Protein AF-A0A7S2G9G8-F1 (afdb_monomer_lite)

Organism: NCBI:txid156173

Radius of gyration: 22.48 Å; chains: 1; bounding box: 61×42×49 Å

Structure (mmCIF, N/CA/C/O backbone):
data_AF-A0A7S2G9G8-F1
#
_entry.id   AF-A0A7S2G9G8-F1
#
loop_
_atom_site.group_PDB
_atom_site.id
_atom_site.type_symbol
_atom_site.label_atom_id
_atom_site.label_alt_id
_atom_site.label_comp_id
_atom_site.label_asym_id
_atom_site.label_entity_id
_atom_site.label_seq_id
_atom_site.pdbx_PDB_ins_code
_atom_site.Cartn_x
_atom_site.Cartn_y
_atom_site.Cartn_z
_atom_site.occupancy
_atom_site.B_iso_or_equiv
_atom_site.auth_seq_id
_atom_site.auth_comp_id
_atom_site.auth_asym_id
_atom_site.auth_atom_id
_atom_site.pdbx_PDB_model_num
ATOM 1 N N . SER A 1 1 ? 13.950 -11.597 13.374 1.00 58.03 1 SER A N 1
ATOM 2 C CA . SER A 1 1 ? 12.970 -10.897 12.525 1.00 58.03 1 SER A CA 1
ATOM 3 C C . SER A 1 1 ? 13.744 -10.135 11.474 1.00 58.03 1 SER A C 1
ATOM 5 O O . SER A 1 1 ? 14.799 -9.598 11.797 1.00 58.03 1 SER A O 1
ATOM 7 N N . ASP A 1 2 ? 13.276 -10.130 10.229 1.00 73.38 2 ASP A N 1
ATOM 8 C CA . ASP A 1 2 ? 13.901 -9.311 9.189 1.00 73.38 2 ASP A CA 1
ATOM 9 C C . ASP A 1 2 ? 13.782 -7.828 9.556 1.00 73.38 2 ASP A C 1
ATOM 11 O O . ASP A 1 2 ? 12.773 -7.404 10.128 1.00 73.38 2 ASP A O 1
ATOM 15 N N . ALA A 1 3 ? 14.814 -7.040 9.250 1.00 84.88 3 ALA A N 1
ATOM 16 C CA . ALA A 1 3 ? 14.766 -5.597 9.451 1.00 84.88 3 ALA A CA 1
ATOM 17 C C . ALA A 1 3 ? 13.632 -4.996 8.604 1.00 84.88 3 ALA A C 1
ATOM 19 O O . ALA A 1 3 ? 13.521 -5.292 7.413 1.00 84.88 3 ALA A O 1
ATOM 20 N N . VAL A 1 4 ? 12.797 -4.159 9.217 1.00 89.06 4 VAL A N 1
ATOM 21 C CA . VAL A 1 4 ? 11.693 -3.457 8.549 1.00 89.06 4 VAL A CA 1
ATOM 22 C C . VAL A 1 4 ? 12.222 -2.222 7.822 1.00 89.06 4 VAL A C 1
ATOM 24 O O . VAL A 1 4 ? 13.145 -1.567 8.303 1.00 89.06 4 VAL A O 1
ATOM 27 N N . LEU A 1 5 ? 11.620 -1.905 6.678 1.00 89.12 5 LEU A N 1
ATOM 28 C CA . LEU A 1 5 ? 11.859 -0.708 5.886 1.00 89.12 5 LEU A CA 1
ATOM 29 C C . LEU A 1 5 ? 11.480 0.548 6.699 1.00 89.12 5 LEU A C 1
ATOM 31 O O . LEU A 1 5 ? 10.293 0.764 6.952 1.00 89.12 5 LEU A O 1
ATOM 35 N N . PRO A 1 6 ? 12.444 1.392 7.116 1.00 86.81 6 PRO A N 1
ATOM 36 C CA . PRO A 1 6 ? 12.203 2.476 8.059 1.00 86.81 6 PRO A CA 1
ATOM 37 C C . PRO A 1 6 ? 11.141 3.459 7.579 1.00 86.81 6 PRO A C 1
ATOM 39 O O . PRO A 1 6 ? 11.240 3.993 6.469 1.00 86.81 6 PRO A O 1
ATOM 42 N N . GLY A 1 7 ? 10.151 3.710 8.437 1.00 85.12 7 GLY A N 1
ATOM 43 C CA . GLY A 1 7 ? 9.096 4.699 8.222 1.00 85.12 7 GLY A CA 1
ATOM 44 C C . GLY A 1 7 ? 8.066 4.325 7.165 1.00 85.12 7 GLY A C 1
ATOM 45 O O . GLY A 1 7 ? 7.409 5.230 6.656 1.00 85.12 7 GLY A O 1
ATOM 46 N N . ASN A 1 8 ? 7.957 3.043 6.808 1.00 89.69 8 ASN A N 1
ATOM 47 C CA . ASN A 1 8 ? 6.995 2.559 5.827 1.00 89.69 8 ASN A CA 1
ATOM 48 C C . ASN A 1 8 ? 6.081 1.500 6.426 1.00 89.69 8 ASN A C 1
ATOM 50 O O . ASN A 1 8 ? 6.549 0.495 6.964 1.00 89.69 8 ASN A O 1
ATOM 54 N N . ALA A 1 9 ? 4.789 1.669 6.187 1.00 90.88 9 ALA A N 1
ATOM 55 C CA . ALA A 1 9 ? 3.791 0.642 6.410 1.00 90.88 9 ALA A CA 1
ATOM 56 C C . ALA A 1 9 ? 2.894 0.502 5.181 1.00 90.88 9 ALA A C 1
ATOM 58 O O . ALA A 1 9 ? 2.741 1.424 4.377 1.00 90.88 9 ALA A O 1
ATOM 59 N N . VAL A 1 10 ? 2.303 -0.678 5.039 1.00 91.06 10 VAL A N 1
ATOM 60 C CA . VAL A 1 10 ? 1.228 -0.935 4.085 1.00 91.06 10 VAL A CA 1
ATOM 61 C C . VAL A 1 10 ? -0.019 -1.252 4.887 1.00 91.06 10 VAL A C 1
ATOM 63 O O . VAL A 1 10 ? 0.037 -2.107 5.770 1.00 91.06 10 VAL A O 1
ATOM 66 N N . ALA A 1 11 ? -1.131 -0.607 4.566 1.00 90.62 11 ALA A N 1
ATOM 67 C CA . ALA A 1 11 ? -2.447 -0.962 5.070 1.00 90.62 11 ALA A CA 1
ATOM 68 C C . ALA A 1 11 ? -3.344 -1.341 3.896 1.00 90.62 11 ALA A C 1
ATOM 70 O O . ALA A 1 11 ? -3.313 -0.704 2.841 1.00 90.62 11 ALA A O 1
ATOM 71 N N . ALA A 1 12 ? -4.125 -2.398 4.078 1.00 87.62 12 ALA A N 1
ATOM 72 C CA . ALA A 1 12 ? -5.136 -2.798 3.123 1.00 87.62 12 ALA A CA 1
ATOM 73 C C . ALA A 1 12 ? -6.451 -3.076 3.836 1.00 87.62 12 ALA A C 1
ATOM 75 O O . ALA A 1 12 ? -6.467 -3.725 4.884 1.00 87.62 12 ALA A O 1
ATOM 76 N N . PHE A 1 13 ? -7.536 -2.601 3.246 1.00 84.19 13 PHE A N 1
ATOM 77 C CA . PHE A 1 13 ? -8.890 -2.740 3.763 1.00 84.19 13 PHE A CA 1
ATOM 78 C C . PHE A 1 13 ? -9.795 -3.375 2.711 1.00 84.19 13 PHE A C 1
ATOM 80 O O . PHE A 1 13 ? -9.550 -3.268 1.509 1.00 84.19 13 PHE A O 1
ATOM 87 N N . ASP A 1 14 ? -10.805 -4.083 3.194 1.00 79.50 14 ASP A N 1
ATOM 88 C CA . ASP A 1 14 ? -11.772 -4.827 2.403 1.00 79.50 14 ASP A CA 1
ATOM 89 C C . ASP A 1 14 ? -13.145 -4.766 3.081 1.00 79.50 14 ASP A C 1
ATOM 91 O O . ASP A 1 14 ? -13.249 -4.735 4.312 1.00 79.50 14 ASP A O 1
ATOM 95 N N . ASN A 1 15 ? -14.201 -4.769 2.277 1.00 79.56 15 ASN A N 1
ATOM 96 C CA . ASN A 1 15 ? -15.571 -4.739 2.767 1.00 79.56 15 ASN A CA 1
ATOM 97 C C . ASN A 1 15 ? -16.043 -6.145 3.128 1.00 79.56 15 ASN A C 1
ATOM 99 O O . ASN A 1 15 ? -15.886 -7.091 2.358 1.00 79.56 15 ASN A O 1
ATOM 103 N N . LEU A 1 16 ? -16.718 -6.272 4.265 1.00 76.12 16 LEU A N 1
ATOM 104 C CA . LEU A 1 16 ? -17.427 -7.481 4.648 1.00 76.12 16 LEU A CA 1
ATOM 105 C C . LEU A 1 16 ? -18.862 -7.140 5.055 1.00 76.12 16 LEU A C 1
ATOM 107 O O . LEU A 1 16 ? -19.104 -6.382 5.987 1.00 76.12 16 LEU A O 1
ATOM 111 N N . SER A 1 17 ? -19.818 -7.772 4.384 1.00 75.56 17 SER A N 1
ATOM 112 C CA . SER A 1 17 ? -21.230 -7.761 4.764 1.00 75.56 17 SER A CA 1
ATOM 113 C C . SER A 1 17 ? -21.622 -9.129 5.314 1.00 75.56 17 SER A C 1
ATOM 115 O O . SER A 1 17 ? -21.417 -10.143 4.646 1.00 75.56 17 SER A O 1
ATOM 117 N N . MET A 1 18 ? -22.233 -9.171 6.497 1.00 74.06 18 MET A N 1
ATOM 118 C CA . MET A 1 18 ? -22.766 -10.395 7.098 1.00 74.06 18 MET A CA 1
ATOM 119 C C . MET A 1 18 ? -24.258 -10.262 7.394 1.00 74.06 18 MET A C 1
ATOM 121 O O . MET A 1 18 ? -24.714 -9.248 7.909 1.00 74.06 18 MET A O 1
ATOM 125 N N . ASN A 1 19 ? -25.023 -11.313 7.105 1.00 73.75 19 ASN A N 1
ATOM 126 C CA . ASN A 1 19 ? -26.423 -11.406 7.510 1.00 73.75 19 ASN A CA 1
ATOM 127 C C . ASN A 1 19 ? -26.484 -12.012 8.914 1.00 73.75 19 ASN A C 1
ATOM 129 O O . ASN A 1 19 ? -26.135 -13.180 9.095 1.00 73.75 19 ASN A O 1
ATOM 133 N N . VAL A 1 20 ? -26.922 -11.226 9.891 1.00 69.12 20 VAL A N 1
ATOM 134 C CA . VAL A 1 20 ? -27.056 -11.635 11.292 1.00 69.12 20 VAL A CA 1
ATOM 135 C C . VAL A 1 20 ? -28.532 -11.938 11.559 1.00 69.12 20 VAL A C 1
ATOM 137 O O . VAL A 1 20 ? -29.412 -11.237 11.071 1.00 69.12 20 VAL A O 1
ATOM 140 N N . ASP A 1 21 ? -28.821 -13.030 12.266 1.00 60.50 21 ASP A N 1
ATOM 141 C CA . ASP A 1 21 ? -30.175 -13.394 12.721 1.00 60.50 21 ASP A CA 1
ATOM 142 C C . ASP A 1 21 ? -31.243 -13.646 11.631 1.00 60.50 21 ASP A C 1
ATOM 144 O O . ASP A 1 21 ? -32.433 -13.727 11.908 1.00 60.50 21 ASP A O 1
ATOM 148 N N . TYR A 1 22 ? -30.850 -13.900 10.379 1.00 56.50 22 TYR A N 1
ATOM 149 C CA . TYR A 1 22 ? -31.790 -14.231 9.287 1.00 56.50 22 TYR A CA 1
ATOM 150 C C . TYR A 1 22 ? -32.482 -15.611 9.409 1.00 56.50 22 TYR A C 1
ATOM 152 O O . TYR A 1 22 ? -33.314 -15.959 8.572 1.00 56.50 22 TYR A O 1
ATOM 160 N N . LYS A 1 23 ? -32.133 -16.425 10.416 1.00 53.97 23 LYS A N 1
ATOM 161 C CA . LYS A 1 23 ? -32.721 -17.759 10.672 1.00 53.97 23 LYS A CA 1
ATOM 162 C C . LYS A 1 23 ? -33.299 -17.927 12.080 1.00 53.97 23 LYS A C 1
ATOM 164 O O . LYS A 1 23 ? -33.729 -19.030 12.419 1.00 53.97 23 LYS A O 1
ATOM 169 N N . SER A 1 24 ? -33.285 -16.890 12.915 1.00 51.72 24 SER A N 1
ATOM 170 C CA . SER A 1 24 ? -33.934 -16.959 14.221 1.00 51.72 24 SER A CA 1
ATOM 171 C C . SER A 1 24 ? -35.444 -16.780 14.029 1.00 51.72 24 SER A C 1
ATOM 173 O O . SER A 1 24 ? -35.908 -15.840 13.388 1.00 51.72 24 SER A O 1
ATOM 175 N N . TYR A 1 25 ? -36.229 -17.725 14.546 1.00 49.72 25 TYR A N 1
ATOM 176 C CA . TYR A 1 25 ? -37.687 -17.613 14.618 1.00 49.72 25 TYR A CA 1
ATOM 177 C C . TYR A 1 25 ? -38.042 -16.589 15.708 1.00 49.72 25 TYR A C 1
ATOM 179 O O . TYR A 1 25 ? -38.377 -16.966 16.828 1.00 49.72 25 TYR A O 1
ATOM 187 N N . VAL A 1 26 ? -37.880 -15.295 15.422 1.00 52.66 26 VAL A N 1
ATOM 188 C CA . VAL A 1 26 ? -38.209 -14.217 16.366 1.00 52.66 26 VAL A CA 1
ATOM 189 C C . VAL A 1 26 ? -39.683 -13.850 16.196 1.00 52.66 26 VAL A C 1
ATOM 191 O O . VAL A 1 26 ? -40.128 -13.546 15.092 1.00 52.66 26 VAL A O 1
ATOM 194 N N . VAL A 1 27 ? -40.447 -13.949 17.288 1.00 52.88 27 VAL A N 1
ATOM 195 C CA . VAL A 1 27 ? -41.911 -13.760 17.321 1.00 52.88 27 VAL A CA 1
ATOM 196 C C . VAL A 1 27 ? -42.296 -12.334 17.760 1.00 52.88 27 VAL A C 1
ATOM 198 O O . VAL A 1 27 ? -43.438 -11.943 17.575 1.00 52.88 27 VAL A O 1
ATOM 201 N N . ASP A 1 28 ? -41.347 -11.531 18.256 1.00 52.03 28 ASP A N 1
ATOM 202 C CA . ASP A 1 28 ? -41.549 -10.126 18.641 1.00 52.03 28 ASP A CA 1
ATOM 203 C C . ASP A 1 28 ? -40.216 -9.347 18.599 1.00 52.03 28 ASP A C 1
ATOM 205 O O . ASP A 1 28 ? -39.264 -9.720 19.285 1.00 52.03 28 ASP A O 1
ATOM 209 N N . GLY A 1 29 ? -40.157 -8.247 17.834 1.00 53.12 29 GLY A N 1
ATOM 210 C CA . GLY A 1 29 ? -39.004 -7.326 17.762 1.00 53.12 29 GLY A CA 1
ATOM 211 C C . GLY A 1 29 ? -37.953 -7.671 16.694 1.00 53.12 29 GLY A C 1
ATOM 212 O O . GLY A 1 29 ? -37.758 -8.838 16.385 1.00 53.12 29 GLY A O 1
ATOM 213 N N . GLU A 1 30 ? -37.346 -6.629 16.100 1.00 53.53 30 GLU A N 1
ATOM 214 C CA . GLU A 1 30 ? -36.524 -6.596 14.866 1.00 53.53 30 GLU A CA 1
ATOM 215 C C . GLU A 1 30 ? -35.941 -7.941 14.377 1.00 53.53 30 GLU A C 1
ATOM 217 O O . GLU A 1 30 ? -35.105 -8.567 15.025 1.00 53.53 30 GLU A O 1
ATOM 222 N N . GLY A 1 31 ? -36.376 -8.361 13.180 1.00 61.12 31 GLY A N 1
ATOM 223 C CA . GLY A 1 31 ? -35.843 -9.530 12.476 1.00 61.12 31 GLY A CA 1
ATOM 224 C C . GLY A 1 31 ? -34.418 -9.327 11.947 1.00 61.12 31 GLY A C 1
ATOM 225 O O . GLY A 1 31 ? -33.842 -8.248 12.068 1.00 61.12 31 GLY A O 1
ATOM 226 N N . GLY A 1 32 ? -33.863 -10.386 11.343 1.00 61.06 32 GLY A N 1
ATOM 227 C CA . GLY A 1 32 ? -32.475 -10.441 10.873 1.00 61.06 32 GLY A CA 1
ATOM 228 C C . GLY A 1 32 ? -31.987 -9.165 10.182 1.00 61.06 32 GLY A C 1
ATOM 229 O O . GLY A 1 32 ? -32.632 -8.642 9.273 1.00 61.06 32 GLY A O 1
ATOM 230 N N . HIS A 1 33 ? -30.823 -8.677 10.606 1.00 64.06 33 HIS A N 1
ATOM 231 C CA . HIS A 1 33 ? -30.237 -7.431 10.127 1.00 64.06 33 HIS A CA 1
ATOM 232 C C . HIS A 1 33 ? -28.934 -7.690 9.370 1.00 64.06 33 HIS A C 1
ATOM 234 O O . HIS A 1 33 ? -28.264 -8.714 9.528 1.00 64.06 33 HIS A O 1
ATOM 240 N N . LYS A 1 34 ? -28.584 -6.751 8.493 1.00 72.81 34 LYS A N 1
ATOM 241 C CA . LYS A 1 34 ? -27.332 -6.792 7.744 1.00 72.81 34 LYS A CA 1
ATOM 242 C C . LYS A 1 34 ? -26.275 -6.010 8.518 1.00 72.81 34 LYS A C 1
ATOM 244 O O . LYS A 1 34 ? -26.462 -4.829 8.794 1.00 72.81 34 LYS A O 1
ATOM 249 N N . LEU A 1 35 ? -25.184 -6.676 8.872 1.00 75.19 35 LEU A N 1
ATOM 250 C CA . LEU A 1 35 ? -24.027 -6.073 9.514 1.00 75.19 35 LEU A CA 1
ATOM 251 C C . LEU A 1 35 ? -22.962 -5.798 8.456 1.00 75.19 35 LEU A C 1
ATOM 253 O O . LEU A 1 35 ? -22.331 -6.720 7.936 1.00 75.19 35 LEU A O 1
ATOM 257 N N . ASP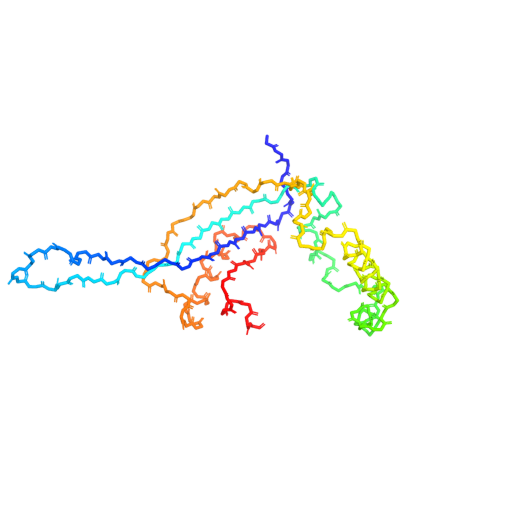 A 1 36 ? -22.778 -4.524 8.151 1.00 80.31 36 ASP A N 1
ATOM 258 C CA . ASP A 1 36 ? -21.761 -4.040 7.227 1.00 80.31 36 ASP A CA 1
ATOM 259 C C . ASP A 1 36 ? -20.520 -3.598 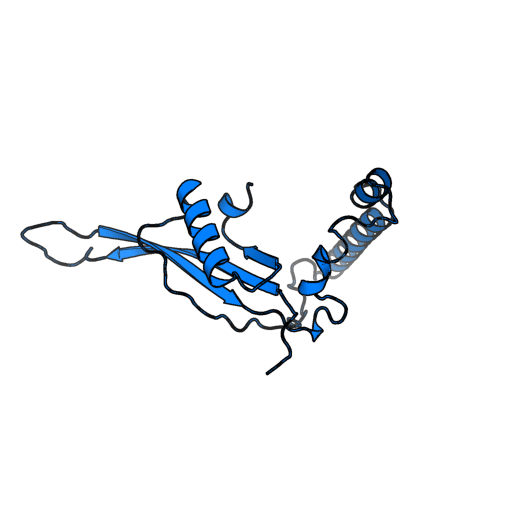8.019 1.00 80.31 36 ASP A C 1
ATOM 261 O O . ASP A 1 36 ? -20.638 -2.923 9.047 1.00 80.31 36 ASP A O 1
ATOM 265 N N . MET A 1 37 ? -19.331 -4.031 7.597 1.00 79.00 37 MET A N 1
ATOM 266 C CA . MET A 1 37 ? -18.069 -3.685 8.250 1.00 79.00 37 MET A CA 1
ATOM 267 C C . MET A 1 37 ? -16.896 -3.612 7.276 1.00 79.00 37 MET A C 1
ATOM 269 O O . MET A 1 37 ? -16.815 -4.382 6.318 1.00 79.00 37 MET A O 1
ATOM 273 N N . THR A 1 38 ? -15.924 -2.767 7.605 1.00 81.88 38 THR A N 1
ATOM 274 C CA . THR A 1 38 ? -14.638 -2.710 6.908 1.00 81.88 38 THR A CA 1
ATOM 275 C C . THR A 1 38 ? -13.597 -3.477 7.714 1.00 81.88 38 THR A C 1
ATOM 277 O O . THR A 1 38 ? -13.226 -3.098 8.830 1.00 81.88 38 THR A O 1
ATOM 280 N N . ASN A 1 39 ? -13.124 -4.585 7.150 1.00 85.94 39 ASN A N 1
ATOM 281 C CA . ASN A 1 39 ? -11.989 -5.328 7.674 1.00 85.94 39 ASN A CA 1
ATOM 282 C C . ASN A 1 39 ? -10.706 -4.734 7.128 1.00 85.94 39 ASN A C 1
ATOM 284 O O . ASN A 1 39 ? -10.648 -4.307 5.980 1.00 85.94 39 ASN A O 1
ATOM 288 N N . TRP A 1 40 ? -9.641 -4.766 7.917 1.00 88.56 40 TRP A N 1
ATOM 289 C CA . TRP A 1 40 ? -8.358 -4.299 7.427 1.00 88.56 40 TRP A CA 1
ATOM 290 C C . TRP A 1 40 ? -7.192 -4.967 8.137 1.00 88.56 40 TRP A C 1
ATOM 292 O O . TRP A 1 40 ? -7.301 -5.527 9.233 1.00 88.56 40 TRP A O 1
ATOM 302 N N . PHE A 1 41 ? -6.054 -4.943 7.463 1.00 90.38 41 PHE A N 1
ATOM 303 C CA . PHE A 1 41 ? -4.791 -5.396 8.005 1.00 90.38 41 PHE A CA 1
ATOM 304 C C . PHE A 1 41 ? -3.691 -4.424 7.612 1.00 90.38 41 PHE A C 1
ATOM 306 O O . PHE A 1 41 ? -3.783 -3.721 6.605 1.00 90.38 41 PHE A O 1
ATOM 313 N N . SER A 1 42 ? -2.604 -4.448 8.371 1.00 92.88 42 SER A N 1
ATOM 314 C CA . SER A 1 42 ? -1.364 -3.811 7.960 1.00 92.88 42 SER A CA 1
ATOM 315 C C . SER A 1 42 ? -0.194 -4.782 7.935 1.00 92.88 42 SER A C 1
ATOM 317 O O . SER A 1 42 ? -0.246 -5.888 8.477 1.00 92.88 42 SER A O 1
ATOM 319 N N . ALA A 1 43 ? 0.842 -4.408 7.198 1.00 92.12 43 ALA A N 1
ATOM 320 C CA . ALA A 1 43 ? 2.060 -5.177 7.045 1.00 92.12 43 ALA A CA 1
ATOM 321 C C . ALA A 1 43 ? 3.257 -4.236 6.913 1.00 92.12 43 ALA A C 1
ATOM 323 O O . ALA A 1 43 ? 3.177 -3.165 6.310 1.00 92.12 43 ALA A O 1
ATOM 324 N N . TYR A 1 44 ? 4.389 -4.686 7.441 1.00 91.69 44 TYR A N 1
ATOM 325 C CA . TYR A 1 44 ? 5.661 -3.988 7.335 1.00 91.69 44 TYR A CA 1
ATOM 326 C C . TYR A 1 44 ? 6.511 -4.598 6.226 1.00 91.69 44 TYR A C 1
ATOM 328 O O . TYR A 1 44 ? 6.658 -5.819 6.140 1.00 91.69 44 TYR A O 1
ATOM 336 N N . ILE A 1 45 ? 7.070 -3.739 5.375 1.00 89.44 45 ILE A N 1
ATOM 337 C CA . ILE A 1 45 ? 7.907 -4.149 4.245 1.00 89.44 45 ILE A CA 1
ATOM 338 C C . ILE A 1 45 ? 9.318 -4.457 4.768 1.00 89.44 45 ILE A C 1
ATOM 340 O O . ILE A 1 45 ? 9.851 -3.660 5.534 1.00 89.44 45 ILE A O 1
ATOM 344 N N . PRO A 1 46 ? 9.966 -5.562 4.372 1.00 90.69 46 PRO A N 1
ATOM 345 C CA . PRO A 1 46 ? 11.359 -5.815 4.721 1.00 90.69 46 PRO A CA 1
ATOM 346 C C . PRO A 1 46 ? 12.335 -4.846 4.039 1.00 90.69 46 PRO A C 1
ATOM 348 O O . PRO A 1 46 ? 12.211 -4.559 2.847 1.00 90.69 46 PRO A O 1
ATOM 351 N N . GLN A 1 47 ? 13.381 -4.431 4.757 1.00 90.25 47 GLN A N 1
ATOM 352 C CA . GLN A 1 47 ? 14.436 -3.544 4.251 1.00 90.25 47 GLN A CA 1
ATOM 353 C C . GLN A 1 47 ? 15.148 -4.117 3.019 1.00 90.25 47 GLN A C 1
ATOM 355 O O . GLN A 1 47 ? 15.544 -3.363 2.132 1.00 90.25 47 GLN A O 1
ATOM 360 N N . TYR A 1 48 ? 15.316 -5.442 2.934 1.00 90.31 48 TYR A N 1
ATOM 361 C CA . TYR A 1 48 ? 16.077 -6.070 1.847 1.00 90.31 48 TYR A CA 1
ATOM 362 C C . TYR A 1 48 ? 15.430 -5.899 0.465 1.00 90.31 48 TYR A C 1
ATOM 364 O O . TYR A 1 48 ? 16.126 -6.014 -0.541 1.00 90.31 48 TYR A O 1
ATOM 372 N N . LEU A 1 49 ? 14.128 -5.600 0.398 1.00 87.94 49 LEU A N 1
ATOM 373 C CA . LEU A 1 49 ? 13.441 -5.319 -0.866 1.00 87.94 49 LEU A CA 1
ATOM 374 C C . LEU A 1 49 ? 13.804 -3.939 -1.432 1.00 87.94 49 LEU A C 1
ATOM 376 O O . LEU A 1 49 ? 13.732 -3.732 -2.640 1.00 87.94 49 LEU A O 1
ATOM 380 N N . ALA A 1 50 ? 14.202 -3.000 -0.570 1.00 87.19 50 ALA A N 1
ATOM 381 C CA . ALA A 1 50 ? 14.560 -1.636 -0.943 1.00 87.19 50 ALA A CA 1
ATOM 382 C C . ALA A 1 50 ? 15.732 -1.124 -0.079 1.00 87.19 50 ALA A C 1
ATOM 384 O O . ALA A 1 50 ? 15.586 -0.165 0.677 1.00 87.19 50 ALA A O 1
ATOM 385 N N . PRO A 1 51 ? 16.933 -1.721 -0.200 1.00 85.88 51 PRO A N 1
ATOM 386 C CA . PRO A 1 51 ? 18.023 -1.535 0.762 1.00 85.88 51 PRO A CA 1
ATOM 387 C C . PRO A 1 51 ? 18.540 -0.094 0.855 1.00 85.88 51 PRO A C 1
ATOM 389 O O . PRO A 1 51 ? 19.127 0.281 1.866 1.00 85.88 51 PRO A O 1
ATOM 392 N N . ARG A 1 52 ? 18.323 0.717 -0.187 1.00 84.94 52 ARG A N 1
ATOM 393 C CA . ARG A 1 52 ? 18.743 2.126 -0.259 1.00 84.94 52 ARG A CA 1
ATOM 394 C C . ARG A 1 52 ? 17.642 3.116 0.128 1.00 84.94 52 ARG A C 1
ATOM 396 O O . ARG A 1 52 ? 17.885 4.318 0.112 1.00 84.94 52 ARG A O 1
ATOM 403 N N . PHE A 1 53 ? 16.439 2.636 0.424 1.00 83.31 53 PHE A N 1
ATOM 404 C CA . PHE A 1 53 ? 15.294 3.482 0.724 1.00 83.31 53 PHE A CA 1
ATOM 405 C C . PHE A 1 53 ? 15.123 3.649 2.238 1.00 83.31 53 PHE A C 1
ATOM 407 O O . PHE A 1 53 ? 15.260 2.692 2.998 1.00 83.31 53 PHE A O 1
ATOM 414 N N . ASN A 1 54 ? 14.840 4.878 2.673 1.00 83.38 54 ASN A N 1
ATOM 415 C CA . ASN A 1 54 ? 14.560 5.219 4.066 1.00 83.38 54 ASN A CA 1
ATOM 416 C C . ASN A 1 54 ? 13.566 6.388 4.099 1.00 83.38 54 ASN A C 1
ATOM 418 O O . ASN A 1 54 ? 13.935 7.518 3.766 1.00 83.38 54 ASN A O 1
ATOM 422 N N . ALA A 1 55 ? 12.319 6.124 4.500 1.00 82.75 55 ALA A N 1
ATOM 423 C CA . ALA A 1 55 ? 11.271 7.141 4.457 1.00 82.75 55 ALA A CA 1
ATOM 424 C C . ALA A 1 55 ? 11.443 8.235 5.515 1.00 82.75 55 ALA A C 1
ATOM 426 O O . ALA A 1 55 ? 11.110 9.384 5.235 1.00 82.75 55 ALA A O 1
ATOM 427 N N . TRP A 1 56 ? 12.054 7.941 6.669 1.00 78.75 56 TRP A N 1
ATOM 428 C CA . TRP A 1 56 ? 12.331 8.954 7.700 1.00 78.75 56 TRP A CA 1
ATOM 429 C C . TRP A 1 56 ? 13.188 10.116 7.181 1.00 78.75 56 TRP A C 1
ATOM 431 O O . TRP A 1 56 ? 13.123 11.230 7.703 1.00 78.75 56 TRP A O 1
ATOM 441 N N . ASN A 1 57 ? 13.988 9.872 6.140 1.00 75.00 57 ASN A N 1
ATOM 442 C CA . ASN A 1 57 ? 14.880 10.870 5.560 1.00 75.00 57 ASN A CA 1
ATOM 443 C C . ASN A 1 57 ? 14.295 11.599 4.340 1.00 75.00 57 ASN A C 1
ATOM 445 O O . ASN A 1 57 ? 14.856 12.619 3.945 1.00 75.00 57 ASN A O 1
ATOM 449 N N . ILE A 1 58 ? 13.179 11.133 3.764 1.00 69.06 58 ILE A N 1
ATOM 450 C CA . ILE A 1 58 ? 12.619 11.685 2.514 1.00 69.06 58 ILE A CA 1
ATOM 451 C C . ILE A 1 58 ? 12.226 13.154 2.659 1.00 69.06 58 ILE A C 1
ATOM 453 O O . ILE A 1 58 ? 12.494 13.959 1.774 1.00 69.06 58 ILE A O 1
ATOM 457 N N . PHE A 1 59 ? 11.640 13.527 3.794 1.00 63.47 59 PHE A N 1
ATOM 458 C CA . PHE A 1 59 ? 11.156 14.891 4.008 1.00 63.47 59 PHE A CA 1
ATOM 459 C C . PHE A 1 59 ? 12.202 15.813 4.648 1.00 63.47 59 PHE A C 1
ATOM 461 O O . PHE A 1 59 ? 12.049 17.032 4.594 1.00 63.47 59 PHE A O 1
ATOM 468 N N . ARG A 1 60 ? 13.300 15.273 5.203 1.00 66.19 60 ARG A N 1
ATOM 469 C CA . ARG A 1 60 ? 14.327 16.070 5.905 1.00 66.19 60 ARG A CA 1
ATOM 470 C C . ARG A 1 60 ? 15.067 17.055 4.996 1.00 66.19 60 ARG A C 1
ATOM 472 O O . ARG A 1 60 ? 15.517 18.089 5.475 1.00 66.19 60 ARG A O 1
ATOM 479 N N . ALA A 1 61 ? 15.179 16.759 3.700 1.00 60.41 61 ALA A N 1
ATOM 480 C CA . ALA A 1 61 ? 15.791 17.649 2.708 1.00 60.41 61 ALA A CA 1
ATOM 481 C C . ALA A 1 61 ? 14.763 18.395 1.826 1.00 60.41 61 ALA A C 1
ATOM 483 O O . ALA A 1 61 ? 15.158 19.193 0.968 1.00 60.41 61 ALA A O 1
ATOM 484 N N . GLY A 1 62 ? 13.463 18.172 2.064 1.00 60.56 62 GLY A N 1
ATOM 485 C CA . GLY A 1 62 ? 12.360 18.533 1.171 1.00 60.56 62 GLY A CA 1
ATOM 486 C C . GLY A 1 62 ? 12.023 17.418 0.169 1.00 60.56 62 GLY A C 1
ATOM 487 O O . GLY A 1 62 ? 12.894 16.664 -0.247 1.00 60.56 62 GLY A O 1
ATOM 488 N N . ILE A 1 63 ? 10.748 17.328 -0.231 1.00 62.84 63 ILE A N 1
ATOM 489 C CA . ILE A 1 63 ? 10.241 16.327 -1.199 1.00 62.84 63 ILE A CA 1
ATOM 490 C C . ILE A 1 63 ? 10.687 16.574 -2.638 1.00 62.84 63 ILE A C 1
ATOM 492 O O . ILE A 1 63 ? 10.678 15.664 -3.465 1.00 62.84 63 ILE A O 1
ATOM 496 N N . PHE A 1 64 ? 11.062 17.811 -2.947 1.00 63.94 64 PHE A N 1
ATOM 497 C CA . PHE A 1 64 ? 11.506 18.194 -4.272 1.00 63.94 64 PHE A CA 1
ATOM 498 C C . PHE A 1 64 ? 13.026 18.205 -4.314 1.00 63.94 64 PHE A C 1
ATOM 500 O O . PHE A 1 64 ? 13.689 18.879 -3.522 1.00 63.94 64 PHE A O 1
ATOM 507 N N . ARG A 1 65 ? 13.569 17.475 -5.288 1.00 63.72 65 ARG A N 1
ATOM 508 C CA . ARG A 1 65 ? 14.966 17.597 -5.693 1.00 63.72 65 ARG A CA 1
ATOM 509 C C . ARG A 1 65 ? 15.271 19.062 -6.000 1.00 63.72 65 ARG A C 1
ATOM 511 O O . ARG A 1 65 ? 14.654 19.653 -6.878 1.00 63.72 65 ARG A O 1
ATOM 518 N N . LYS A 1 66 ? 16.217 19.649 -5.265 1.00 71.06 66 LYS A N 1
ATOM 519 C CA . LYS A 1 66 ? 16.673 21.035 -5.484 1.00 71.06 66 LYS A CA 1
ATOM 520 C C . LYS A 1 66 ? 17.601 21.158 -6.694 1.00 71.06 66 LYS A C 1
ATOM 522 O O . LYS A 1 66 ? 17.854 22.258 -7.168 1.00 71.06 66 LYS A O 1
ATOM 527 N N . ASP A 1 67 ? 18.112 20.028 -7.168 1.00 76.50 67 ASP A N 1
ATOM 528 C CA . ASP A 1 67 ? 19.059 19.893 -8.269 1.00 76.50 67 ASP A CA 1
ATOM 529 C C . ASP A 1 67 ? 18.387 19.596 -9.620 1.00 76.50 67 ASP A C 1
ATOM 531 O O . ASP A 1 67 ? 19.079 19.462 -10.625 1.00 76.50 67 ASP A O 1
ATOM 535 N N . LEU A 1 68 ? 17.053 19.502 -9.664 1.00 72.19 68 LEU A N 1
ATOM 536 C CA . LEU A 1 68 ? 16.298 19.220 -10.881 1.00 72.19 68 LEU A CA 1
ATOM 537 C C . LEU A 1 68 ? 15.167 20.236 -11.046 1.00 72.19 68 LEU A C 1
ATOM 539 O O . LEU A 1 68 ? 14.392 20.477 -10.119 1.00 72.19 68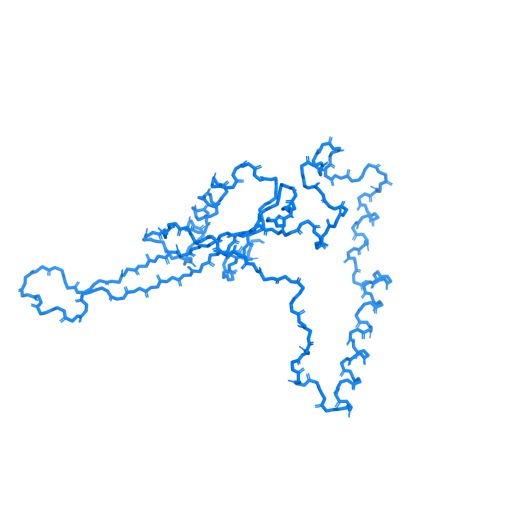 LEU A O 1
ATOM 543 N N . LYS A 1 69 ? 15.038 20.828 -12.236 1.00 78.69 69 LYS A N 1
ATOM 544 C CA . LYS A 1 69 ? 13.913 21.730 -12.512 1.00 78.69 69 LYS A CA 1
ATOM 545 C C . LYS A 1 69 ? 12.615 20.928 -12.560 1.00 78.69 69 LYS A C 1
ATOM 547 O O . LYS A 1 69 ? 12.576 19.836 -13.124 1.00 78.69 69 LYS A O 1
ATOM 552 N N . LEU A 1 70 ? 11.522 21.501 -12.052 1.00 74.62 70 LEU A N 1
ATOM 553 C CA . LEU A 1 70 ? 10.204 20.853 -12.068 1.00 74.62 70 LEU A CA 1
ATOM 554 C C . LEU A 1 70 ? 9.779 20.434 -13.486 1.00 74.62 70 LEU A C 1
ATOM 556 O O . LEU A 1 70 ? 9.208 19.368 -13.672 1.00 74.62 70 LEU A O 1
ATOM 560 N N . SER A 1 71 ? 10.112 21.232 -14.503 1.00 79.00 71 SER A N 1
ATOM 561 C CA . SER A 1 71 ? 9.832 20.907 -15.906 1.00 79.00 71 SER A CA 1
ATOM 562 C C . SER A 1 71 ? 10.599 19.682 -16.414 1.00 79.00 71 SER A C 1
ATOM 564 O O . SER A 1 71 ? 10.059 18.912 -17.205 1.00 79.00 71 SER A O 1
ATOM 566 N N . GLU A 1 72 ? 11.838 19.480 -15.967 1.00 79.75 72 GLU A N 1
ATOM 567 C CA . GLU A 1 72 ? 12.641 18.298 -16.293 1.00 79.75 72 GLU A CA 1
ATOM 568 C C . GLU A 1 72 ? 12.133 17.074 -15.539 1.00 79.75 72 GLU A C 1
ATOM 570 O O . GLU A 1 72 ? 11.997 16.011 -16.135 1.00 79.75 72 GLU A O 1
ATOM 575 N N . PHE A 1 73 ? 11.758 17.245 -14.269 1.00 77.06 73 PHE A N 1
ATOM 576 C CA . PHE A 1 73 ? 11.107 16.202 -13.486 1.00 77.06 73 PHE A CA 1
ATOM 577 C C . PHE A 1 73 ? 9.810 15.722 -14.146 1.00 77.06 73 PHE A C 1
ATOM 579 O O . PHE A 1 73 ? 9.652 14.529 -14.383 1.00 77.06 73 PHE A O 1
ATOM 586 N N . SER A 1 74 ? 8.916 16.636 -14.534 1.00 76.81 74 SER A N 1
ATOM 587 C CA . SER A 1 74 ? 7.660 16.288 -15.210 1.00 76.81 74 SER A CA 1
ATOM 588 C C . SER A 1 74 ? 7.888 15.543 -16.529 1.00 76.81 74 SER A C 1
ATOM 590 O O . SER A 1 74 ? 7.124 14.639 -16.864 1.00 76.81 74 SER A O 1
ATOM 592 N N . ARG A 1 75 ? 8.963 15.866 -17.264 1.00 82.12 75 ARG A N 1
ATOM 593 C CA . ARG A 1 75 ? 9.321 15.177 -18.516 1.00 82.12 75 ARG A CA 1
ATOM 594 C C . ARG A 1 75 ? 9.705 13.713 -18.317 1.00 82.12 75 ARG A C 1
ATOM 596 O O . ARG A 1 75 ? 9.529 12.936 -19.252 1.00 82.12 75 ARG A O 1
ATOM 603 N N . LEU A 1 76 ? 10.170 13.321 -17.128 1.00 78.06 76 LEU A N 1
ATOM 604 C CA . LEU A 1 76 ? 10.461 11.917 -16.812 1.00 78.06 76 LEU A CA 1
ATOM 605 C C . LEU A 1 76 ? 9.202 11.039 -16.878 1.00 78.06 76 LEU A C 1
ATOM 607 O O . LEU A 1 76 ? 9.301 9.846 -17.149 1.00 78.06 76 LEU A O 1
ATOM 611 N N . PHE A 1 77 ? 8.021 11.630 -16.679 1.00 79.31 77 PHE A N 1
ATOM 612 C CA . PHE A 1 77 ? 6.734 10.930 -16.698 1.00 79.31 77 PHE A CA 1
ATOM 613 C C . PHE A 1 77 ? 6.039 10.969 -18.062 1.00 79.31 77 PHE A C 1
ATOM 615 O O . PHE A 1 77 ? 4.974 10.374 -18.232 1.00 79.31 77 PHE A O 1
ATOM 622 N N . PHE A 1 78 ? 6.607 11.660 -19.054 1.00 84.75 78 PHE A N 1
ATOM 623 C CA . PHE A 1 78 ? 6.001 11.721 -20.379 1.00 84.75 78 PHE A CA 1
ATOM 624 C C . PHE A 1 78 ? 6.078 10.362 -21.066 1.00 84.75 78 PHE A C 1
ATOM 626 O O . PHE A 1 78 ? 7.111 9.700 -21.066 1.00 84.75 78 PHE A O 1
ATOM 633 N N . LEU A 1 79 ? 4.999 9.967 -21.742 1.00 83.31 79 LEU A N 1
ATOM 634 C CA . LEU A 1 79 ? 4.942 8.694 -22.469 1.00 83.31 79 LEU A CA 1
ATOM 635 C C . LEU A 1 79 ? 6.003 8.573 -23.573 1.00 83.31 79 LEU A C 1
ATOM 637 O O . LEU A 1 79 ? 6.307 7.460 -23.998 1.00 83.31 79 LEU A O 1
ATOM 641 N N . SER A 1 80 ? 6.550 9.703 -24.024 1.00 87.75 80 SER A N 1
ATOM 642 C CA . SER A 1 80 ? 7.647 9.801 -24.985 1.00 87.75 80 SER A CA 1
ATOM 643 C C . SER A 1 80 ? 9.040 9.701 -24.353 1.00 87.75 80 SER A C 1
ATOM 645 O O . SER A 1 80 ? 10.028 9.735 -25.083 1.00 87.75 80 SER A O 1
ATOM 647 N N . HIS A 1 81 ? 9.154 9.617 -23.023 1.00 90.25 81 HIS A N 1
ATOM 648 C CA . HIS A 1 81 ? 10.446 9.507 -22.355 1.00 90.25 81 HIS A CA 1
ATOM 649 C C . HIS A 1 81 ? 11.148 8.205 -22.785 1.00 90.25 81 HIS A C 1
ATOM 651 O O . HIS A 1 81 ? 10.512 7.144 -22.741 1.00 90.25 81 HIS A O 1
ATOM 657 N N . PRO A 1 82 ? 12.438 8.239 -23.177 1.00 89.81 82 PRO A N 1
ATOM 658 C CA . PRO A 1 82 ? 13.131 7.081 -23.744 1.00 89.81 82 PRO A CA 1
ATOM 659 C C . PRO A 1 82 ? 13.042 5.819 -22.884 1.00 89.81 82 PRO A C 1
ATOM 661 O O . PRO A 1 82 ? 12.795 4.739 -23.411 1.00 89.81 82 PRO A O 1
ATOM 664 N N . GLU A 1 83 ? 13.159 5.946 -21.560 1.00 84.62 83 GLU A N 1
ATOM 665 C CA . GLU A 1 83 ? 13.050 4.801 -20.645 1.00 84.62 83 GLU A CA 1
ATOM 666 C C . GLU A 1 83 ? 11.636 4.209 -20.597 1.00 84.62 83 GLU A C 1
ATOM 668 O O . GLU A 1 83 ? 11.470 2.989 -20.562 1.00 84.62 83 GLU A O 1
ATOM 673 N N . ILE A 1 84 ? 10.598 5.053 -20.646 1.00 82.75 84 ILE A N 1
ATOM 674 C CA . ILE A 1 84 ? 9.201 4.598 -20.667 1.00 82.75 84 ILE A CA 1
ATOM 675 C C . ILE A 1 84 ? 8.918 3.879 -21.986 1.00 82.75 84 ILE A C 1
ATOM 677 O O . ILE A 1 84 ? 8.337 2.790 -21.986 1.00 82.75 84 ILE A O 1
ATOM 681 N N . VAL A 1 85 ? 9.362 4.449 -23.109 1.00 90.38 85 VAL A N 1
ATOM 682 C CA . VAL A 1 85 ? 9.227 3.837 -24.438 1.00 90.38 85 VAL A CA 1
ATOM 683 C C . VAL A 1 85 ? 9.995 2.518 -24.511 1.00 90.38 85 VAL A C 1
ATOM 685 O O . VAL A 1 85 ? 9.442 1.524 -24.988 1.00 90.38 85 VAL A O 1
ATOM 688 N N . ALA A 1 86 ? 11.223 2.466 -23.990 1.00 90.50 86 ALA A N 1
ATOM 689 C CA . ALA A 1 86 ? 12.028 1.250 -23.931 1.00 90.50 86 ALA A CA 1
ATOM 690 C C . ALA A 1 86 ? 11.332 0.161 -23.100 1.00 90.50 86 ALA A C 1
ATOM 692 O O . ALA A 1 86 ? 11.148 -0.951 -23.590 1.00 90.50 86 ALA A O 1
ATOM 693 N N . ASN A 1 87 ? 10.836 0.494 -21.904 1.00 87.31 87 ASN A N 1
ATOM 694 C CA . ASN A 1 87 ? 10.093 -0.441 -21.054 1.00 87.31 87 ASN A CA 1
ATOM 695 C C . ASN A 1 87 ? 8.776 -0.913 -21.690 1.00 87.31 87 ASN A C 1
ATOM 697 O O . ASN A 1 87 ? 8.385 -2.070 -21.532 1.00 87.31 87 ASN A O 1
ATOM 701 N N . ARG A 1 88 ? 8.053 -0.045 -22.411 1.00 86.06 88 ARG A N 1
ATOM 702 C CA . ARG A 1 88 ? 6.852 -0.450 -23.169 1.00 86.06 88 ARG A CA 1
ATOM 703 C C . ARG A 1 88 ? 7.213 -1.400 -24.306 1.00 86.06 88 ARG A C 1
ATOM 705 O O . ARG A 1 88 ? 6.575 -2.439 -24.447 1.00 86.06 88 ARG A O 1
ATOM 712 N N . THR A 1 89 ? 8.244 -1.065 -25.074 1.00 91.69 89 THR A N 1
ATOM 713 C CA . THR A 1 89 ? 8.721 -1.876 -26.201 1.00 91.69 89 THR A CA 1
ATOM 714 C C . THR A 1 89 ? 9.196 -3.245 -25.728 1.00 91.69 89 THR A C 1
ATOM 716 O O . THR A 1 89 ? 8.843 -4.256 -26.330 1.00 91.69 89 THR A O 1
ATOM 719 N N . GLN A 1 90 ? 9.945 -3.294 -24.626 1.00 90.31 90 GLN A N 1
ATOM 720 C CA . GLN A 1 90 ? 10.439 -4.536 -24.045 1.00 90.31 90 GLN A CA 1
ATOM 721 C C . GLN A 1 90 ? 9.288 -5.439 -23.591 1.00 90.31 90 GLN A C 1
ATOM 723 O O . GLN A 1 90 ? 9.226 -6.589 -24.015 1.00 90.31 90 GLN A O 1
ATOM 728 N N . ARG A 1 91 ? 8.310 -4.896 -22.849 1.00 86.81 91 ARG A N 1
ATOM 729 C CA . ARG A 1 91 ? 7.101 -5.643 -22.457 1.00 86.81 91 ARG A CA 1
ATOM 730 C C . ARG A 1 91 ? 6.349 -6.208 -23.660 1.00 86.81 91 ARG A C 1
ATOM 732 O O . ARG A 1 91 ? 5.914 -7.354 -23.617 1.00 86.81 91 ARG A O 1
ATOM 739 N N . TRP A 1 92 ? 6.227 -5.436 -24.742 1.00 90.12 92 TRP A N 1
ATOM 740 C CA . TRP A 1 92 ? 5.598 -5.920 -25.973 1.00 90.12 92 TRP A CA 1
ATOM 741 C C . TRP A 1 92 ? 6.394 -7.059 -26.621 1.00 90.12 92 TRP A C 1
ATOM 743 O O . TRP A 1 92 ? 5.823 -8.076 -27.005 1.00 90.12 92 TRP A O 1
ATOM 753 N N . ARG A 1 93 ? 7.722 -6.934 -26.709 1.00 91.38 93 ARG A N 1
ATOM 754 C CA . ARG A 1 93 ? 8.582 -8.008 -27.232 1.00 91.38 93 ARG A CA 1
ATOM 755 C C . ARG A 1 93 ? 8.447 -9.290 -26.418 1.00 91.38 93 ARG A C 1
ATOM 757 O O . ARG A 1 93 ? 8.346 -10.366 -27.001 1.00 91.38 93 ARG A O 1
ATOM 764 N N . ASP A 1 94 ? 8.430 -9.175 -25.096 1.00 87.44 94 ASP A N 1
ATOM 765 C CA . ASP A 1 94 ? 8.296 -10.325 -24.201 1.00 87.44 94 ASP A CA 1
ATOM 766 C C . ASP A 1 94 ? 6.931 -10.998 -24.366 1.00 87.44 94 ASP A C 1
ATOM 768 O O . ASP A 1 94 ? 6.848 -12.224 -24.418 1.00 87.44 94 ASP A O 1
ATOM 772 N N . PHE A 1 95 ? 5.873 -10.207 -24.557 1.00 86.06 95 PHE A N 1
ATOM 773 C CA . PHE A 1 95 ? 4.534 -10.718 -24.823 1.00 86.06 95 PHE A CA 1
ATOM 774 C C . PHE A 1 95 ? 4.436 -11.455 -26.165 1.00 86.06 95 PHE A C 1
ATOM 776 O O . PHE A 1 95 ? 3.893 -12.555 -26.213 1.00 86.06 95 PHE A O 1
ATOM 783 N N . LEU A 1 96 ? 5.006 -10.904 -27.243 1.00 90.62 96 LEU A N 1
ATOM 784 C CA . LEU A 1 96 ? 5.027 -11.568 -28.554 1.00 90.62 96 LEU A CA 1
ATOM 785 C C . LEU A 1 96 ? 5.809 -12.886 -28.503 1.00 90.62 96 LEU A C 1
ATOM 787 O O . LEU A 1 96 ? 5.339 -13.899 -29.014 1.00 90.62 96 LEU A O 1
ATOM 791 N N . LYS A 1 97 ? 6.956 -12.909 -27.813 1.00 89.50 97 LYS A N 1
ATOM 792 C CA . LYS A 1 97 ? 7.715 -14.147 -27.573 1.00 89.50 97 LYS A CA 1
ATOM 793 C C . LYS A 1 97 ? 6.929 -15.160 -26.740 1.00 89.50 97 LYS A C 1
ATOM 795 O O . LYS A 1 97 ? 7.057 -16.362 -26.958 1.00 89.50 97 LYS A O 1
ATOM 800 N N . ALA A 1 98 ? 6.153 -14.706 -25.758 1.00 85.25 98 ALA A N 1
ATOM 801 C CA . ALA A 1 98 ? 5.310 -15.583 -24.953 1.00 85.25 98 ALA A CA 1
ATOM 802 C C . ALA A 1 98 ? 4.136 -16.149 -25.767 1.00 85.25 98 ALA A C 1
ATOM 804 O O . ALA A 1 98 ? 3.792 -17.313 -25.575 1.00 85.25 98 ALA A O 1
ATOM 805 N N . ALA A 1 99 ? 3.556 -15.366 -26.681 1.00 88.62 99 ALA A N 1
ATOM 806 C CA . ALA A 1 99 ? 2.499 -15.810 -27.589 1.00 88.62 99 ALA A CA 1
ATOM 807 C C . ALA A 1 99 ? 3.003 -16.881 -28.564 1.00 88.62 99 ALA A C 1
ATOM 809 O O . ALA A 1 99 ? 2.404 -17.950 -28.644 1.00 88.62 99 ALA A O 1
ATOM 810 N N . ASP A 1 100 ? 4.144 -16.634 -29.211 1.00 90.38 100 ASP A N 1
ATOM 811 C CA . ASP A 1 100 ? 4.785 -17.565 -30.152 1.00 90.38 100 ASP A CA 1
ATOM 812 C C . ASP A 1 100 ? 5.117 -18.919 -29.502 1.00 90.38 100 ASP A C 1
ATOM 814 O O . ASP A 1 100 ? 4.856 -19.984 -30.051 1.00 90.38 100 ASP A O 1
ATOM 818 N N . ASN A 1 101 ? 5.592 -18.890 -28.254 1.00 88.88 101 ASN A N 1
ATOM 819 C CA . ASN A 1 101 ? 5.926 -20.099 -27.500 1.00 88.88 101 ASN A CA 1
ATOM 820 C C . ASN A 1 101 ? 4.734 -20.709 -26.730 1.00 88.88 101 ASN A C 1
ATOM 822 O O . ASN A 1 101 ? 4.949 -21.564 -25.872 1.00 88.88 101 ASN A O 1
ATOM 826 N N . GLY A 1 102 ? 3.498 -20.239 -26.949 1.00 87.12 102 GLY A N 1
ATOM 827 C CA . GLY A 1 102 ? 2.287 -20.762 -26.296 1.00 87.12 102 GLY A CA 1
ATOM 828 C C . GLY A 1 102 ? 2.194 -20.521 -24.779 1.00 87.12 102 GLY A C 1
ATOM 829 O O . GLY A 1 102 ? 1.366 -21.123 -24.097 1.00 87.12 102 GLY A O 1
ATOM 830 N N . ARG A 1 103 ? 3.035 -19.642 -24.221 1.00 84.94 103 ARG A N 1
ATOM 831 C CA . ARG A 1 103 ? 3.124 -19.342 -22.779 1.00 84.94 103 ARG A CA 1
ATOM 832 C C . ARG A 1 103 ? 2.447 -18.036 -22.371 1.00 84.94 103 ARG A C 1
ATOM 834 O O . ARG A 1 103 ? 2.481 -17.685 -21.200 1.00 84.94 103 ARG A O 1
ATOM 841 N N . MET A 1 104 ? 1.819 -17.321 -23.302 1.00 81.75 104 MET A N 1
ATOM 842 C CA . MET A 1 104 ? 1.185 -16.022 -23.040 1.00 81.75 104 MET A CA 1
ATOM 843 C C . MET A 1 104 ? 0.161 -16.059 -21.896 1.00 81.75 104 MET A C 1
ATOM 845 O O . MET A 1 104 ? 0.117 -15.139 -21.086 1.00 81.75 104 MET A O 1
ATOM 849 N N . LEU A 1 105 ? -0.647 -17.119 -21.821 1.00 84.75 105 LEU A N 1
ATOM 850 C CA . LEU A 1 105 ? -1.661 -17.292 -20.773 1.00 84.75 105 LEU A CA 1
ATOM 851 C C . LEU A 1 105 ? -1.128 -18.039 -19.544 1.00 84.75 105 LEU A C 1
ATOM 853 O O . LEU A 1 105 ? -1.847 -18.215 -18.562 1.00 84.75 105 LEU A O 1
ATOM 857 N N . GLN A 1 106 ? 0.124 -18.499 -19.585 1.00 81.62 106 GLN A N 1
ATOM 858 C CA . GLN A 1 106 ? 0.728 -19.165 -18.445 1.00 81.62 106 GLN A CA 1
ATOM 859 C C . GLN A 1 106 ? 1.164 -18.114 -17.437 1.00 81.62 106 GLN A C 1
ATOM 861 O O . GLN A 1 106 ? 1.916 -17.186 -17.743 1.00 81.62 106 GLN A O 1
ATOM 866 N N . ARG A 1 107 ? 0.700 -18.281 -16.199 1.00 76.81 107 ARG A N 1
ATOM 867 C CA . ARG A 1 107 ? 1.148 -17.453 -15.087 1.00 76.81 107 ARG A CA 1
ATOM 868 C C . ARG A 1 107 ? 2.675 -17.569 -14.972 1.00 76.81 107 ARG A C 1
ATOM 870 O O . ARG A 1 107 ? 3.174 -18.691 -14.879 1.00 76.81 107 ARG A O 1
ATOM 877 N N . PRO A 1 108 ? 3.419 -16.450 -14.938 1.00 74.88 108 PRO A N 1
ATOM 878 C CA . PRO A 1 108 ? 4.855 -16.495 -14.715 1.00 74.88 108 PRO A CA 1
ATOM 879 C C . PRO A 1 108 ? 5.163 -17.245 -13.418 1.00 74.88 108 PRO A C 1
ATOM 881 O O . PRO A 1 108 ? 4.579 -16.947 -12.373 1.00 74.88 108 PRO A O 1
ATOM 884 N N . ALA A 1 109 ? 6.098 -18.194 -13.473 1.00 76.44 109 ALA A N 1
ATOM 885 C CA . ALA A 1 109 ? 6.611 -18.905 -12.303 1.00 76.44 109 ALA A CA 1
ATOM 886 C C . ALA A 1 109 ? 7.606 -18.029 -11.520 1.00 76.44 109 ALA A C 1
ATOM 888 O O . ALA A 1 109 ? 8.709 -18.456 -11.195 1.00 76.44 109 ALA A O 1
ATOM 889 N N . THR A 1 110 ? 7.241 -16.773 -11.263 1.00 76.25 110 THR A N 1
ATOM 890 C CA . THR A 1 110 ? 8.050 -15.859 -10.459 1.00 76.25 110 THR A CA 1
ATOM 891 C C . THR A 1 110 ? 7.660 -16.068 -8.999 1.00 76.25 110 THR A C 1
ATOM 893 O O . THR A 1 110 ? 6.548 -15.680 -8.620 1.00 76.25 110 THR A O 1
ATOM 896 N N . PRO A 1 111 ? 8.510 -16.700 -8.167 1.00 74.19 111 PRO A N 1
ATOM 897 C CA . PRO A 1 111 ? 8.216 -16.812 -6.750 1.00 74.19 111 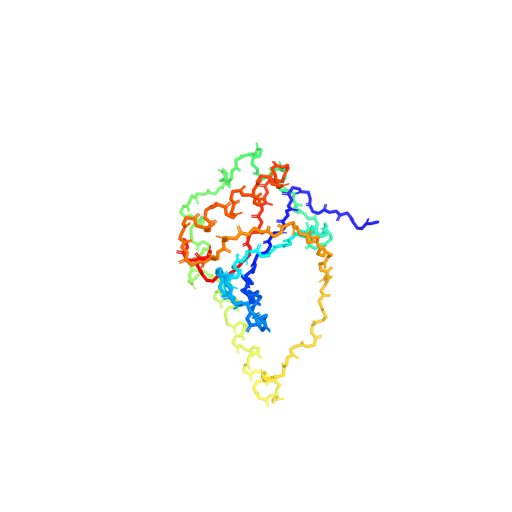PRO A CA 1
ATOM 898 C C . PRO A 1 111 ? 8.156 -15.403 -6.142 1.00 74.19 111 PRO A C 1
ATOM 900 O O . PRO A 1 111 ? 8.952 -14.536 -6.519 1.00 74.19 111 PRO A O 1
ATOM 903 N N . PRO A 1 112 ? 7.216 -15.136 -5.223 1.00 74.00 112 PRO A N 1
ATOM 904 C CA . PRO A 1 112 ? 7.179 -13.855 -4.541 1.00 74.00 112 PRO A CA 1
ATOM 905 C C . PRO A 1 112 ? 8.477 -13.680 -3.749 1.00 74.00 112 PRO A C 1
ATOM 907 O O . PRO A 1 112 ? 8.842 -14.539 -2.950 1.00 74.00 112 PRO A O 1
ATOM 910 N N . LEU A 1 113 ? 9.159 -12.552 -3.958 1.00 81.50 113 LEU A N 1
ATOM 911 C CA . LEU A 1 113 ? 10.388 -12.212 -3.228 1.00 81.50 113 LEU A CA 1
ATOM 912 C C . LEU A 1 113 ? 10.139 -12.017 -1.726 1.00 81.50 113 LEU A C 1
ATOM 914 O O . LEU A 1 113 ? 11.071 -12.071 -0.935 1.00 81.50 113 LEU A O 1
ATOM 918 N N . TRP A 1 114 ? 8.884 -11.781 -1.345 1.00 84.00 114 TRP A N 1
ATOM 919 C CA . TRP A 1 114 ? 8.454 -11.573 0.026 1.00 84.00 114 TRP A CA 1
ATOM 920 C C . TRP A 1 114 ? 6.997 -11.999 0.204 1.00 84.00 114 TRP A C 1
ATOM 922 O O . TRP A 1 114 ? 6.157 -11.791 -0.675 1.00 84.00 114 TRP A O 1
ATOM 932 N N . ARG A 1 115 ? 6.693 -12.571 1.372 1.00 83.88 115 ARG A N 1
ATOM 933 C CA . ARG A 1 115 ? 5.332 -12.858 1.826 1.00 83.88 115 ARG A CA 1
ATOM 934 C C . ARG A 1 115 ? 4.996 -11.937 3.005 1.00 83.88 115 ARG A C 1
ATOM 936 O O . ARG A 1 115 ? 5.677 -12.029 4.027 1.00 83.88 115 ARG A O 1
ATOM 943 N N . PRO A 1 116 ? 3.954 -11.093 2.911 1.00 83.38 116 PRO A N 1
ATOM 944 C CA . PRO A 1 116 ? 3.603 -10.184 3.992 1.00 83.38 116 PRO A CA 1
ATOM 945 C C . PRO A 1 116 ? 3.096 -10.945 5.216 1.00 83.38 116 PRO A C 1
ATOM 947 O O . PRO A 1 116 ? 2.217 -11.806 5.108 1.00 83.38 116 PRO A O 1
ATOM 950 N N . TYR A 1 117 ? 3.627 -10.590 6.387 1.00 87.56 117 TYR A N 1
ATOM 951 C CA . TYR A 1 117 ? 3.031 -10.962 7.664 1.00 87.56 117 TYR A CA 1
ATOM 952 C C . TYR A 1 117 ? 1.896 -9.982 7.961 1.00 87.56 117 TYR A C 1
ATOM 954 O O . TYR A 1 117 ? 2.141 -8.812 8.252 1.00 87.56 117 TYR A O 1
ATOM 962 N N . LYS A 1 118 ? 0.656 -10.451 7.800 1.00 89.56 118 LYS A N 1
ATOM 963 C CA . LYS A 1 118 ? -0.543 -9.625 7.959 1.00 89.56 118 LYS A CA 1
ATOM 964 C C . LYS A 1 118 ? -0.874 -9.469 9.438 1.00 89.56 118 LYS A C 1
ATOM 966 O O . LYS A 1 118 ? -1.108 -10.462 10.123 1.00 89.56 118 LYS A O 1
ATOM 971 N N . ILE A 1 119 ? -0.942 -8.229 9.897 1.00 90.31 119 ILE A N 1
ATOM 972 C CA . ILE A 1 119 ? -1.420 -7.860 11.225 1.00 90.31 119 ILE A CA 1
ATOM 973 C C . ILE A 1 119 ? -2.862 -7.398 11.049 1.00 90.31 119 ILE A C 1
ATOM 975 O O . ILE A 1 119 ? -3.108 -6.281 10.596 1.00 90.31 119 ILE A O 1
ATOM 979 N N . TYR A 1 120 ? -3.815 -8.280 11.342 1.00 88.50 120 TYR A N 1
ATOM 980 C CA . TYR A 1 120 ? -5.232 -7.929 11.288 1.00 88.50 120 TYR A CA 1
ATOM 981 C C . TYR A 1 120 ? -5.578 -6.954 12.407 1.00 88.50 120 TYR A C 1
ATOM 983 O O . TYR A 1 120 ? -5.120 -7.102 13.542 1.00 88.50 120 TYR A O 1
ATOM 991 N N . ARG A 1 121 ? -6.375 -5.949 12.062 1.00 88.25 121 ARG A N 1
ATOM 992 C CA . ARG A 1 121 ? -6.803 -4.889 12.967 1.00 88.25 121 ARG A CA 1
ATOM 993 C C . ARG A 1 121 ? -8.289 -5.048 13.300 1.00 88.25 121 ARG A C 1
ATOM 995 O O . ARG A 1 121 ? -8.987 -5.781 12.596 1.00 88.25 121 ARG A O 1
ATOM 1002 N N . PRO A 1 122 ? -8.780 -4.408 14.377 1.00 87.88 122 PRO A N 1
ATOM 1003 C CA . PRO A 1 122 ? -10.204 -4.414 14.690 1.00 87.88 122 PRO A CA 1
ATOM 1004 C C . PRO A 1 122 ? -11.032 -3.901 13.505 1.00 87.88 122 PRO A C 1
ATOM 1006 O O . PRO A 1 122 ? -10.668 -2.906 12.875 1.00 87.88 122 PRO A O 1
ATOM 1009 N N . ALA A 1 123 ? -12.128 -4.597 13.206 1.00 84.06 123 ALA A N 1
ATOM 1010 C CA . ALA A 1 123 ? -13.036 -4.224 12.128 1.00 84.06 123 ALA A CA 1
ATOM 1011 C C . ALA A 1 123 ? -13.767 -2.911 12.448 1.00 84.06 123 ALA A C 1
ATOM 1013 O O . ALA A 1 123 ? -14.145 -2.662 13.595 1.00 84.06 123 ALA A O 1
ATOM 1014 N N . MET A 1 124 ? -14.007 -2.094 11.423 1.00 84.62 124 MET A N 1
ATOM 1015 C CA . MET A 1 124 ? -14.789 -0.864 11.536 1.00 84.62 124 MET A CA 1
ATOM 1016 C C . MET A 1 124 ? -16.257 -1.189 11.252 1.00 84.62 124 MET A C 1
ATOM 1018 O O . MET A 1 124 ? -16.677 -1.297 10.101 1.00 84.62 124 MET A O 1
ATOM 1022 N N . VAL A 1 125 ? -17.023 -1.428 12.316 1.00 79.06 125 VAL A N 1
ATOM 1023 C CA . VAL A 1 125 ? -18.428 -1.855 12.236 1.00 79.06 125 VAL A CA 1
ATOM 1024 C C . VAL A 1 125 ? 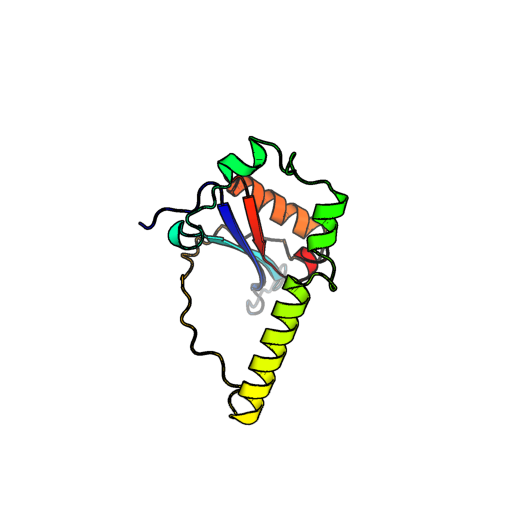-19.332 -0.685 11.837 1.00 79.06 125 VAL A C 1
ATOM 1026 O O . VAL A 1 125 ? -19.141 0.438 12.299 1.00 79.06 125 VAL A O 1
ATOM 1029 N N . GLY A 1 126 ? -20.336 -0.951 11.000 1.00 72.31 126 GLY A N 1
ATOM 1030 C CA . GLY A 1 126 ? -21.281 0.051 10.501 1.00 72.31 126 GLY A CA 1
ATOM 1031 C C . GLY A 1 126 ? -20.723 0.902 9.360 1.00 72.31 126 GLY A C 1
ATOM 1032 O O . GLY A 1 126 ? -21.319 1.920 9.013 1.00 72.31 126 GLY A O 1
ATOM 1033 N N . ARG A 1 127 ? -19.580 0.504 8.794 1.00 70.06 127 ARG A N 1
ATOM 1034 C CA . ARG A 1 127 ? -18.945 1.154 7.651 1.00 70.06 127 ARG A CA 1
ATOM 1035 C C . ARG A 1 127 ? -18.844 0.157 6.513 1.00 70.06 127 ARG A C 1
ATOM 1037 O O . ARG A 1 127 ? -18.452 -0.989 6.706 1.00 70.06 127 ARG A O 1
ATOM 1044 N N . LEU A 1 128 ? -19.246 0.615 5.342 1.00 68.94 128 LEU A N 1
ATOM 1045 C CA . LEU A 1 128 ? -19.022 -0.045 4.071 1.00 68.94 128 LEU A CA 1
ATOM 1046 C C . LEU A 1 128 ? -18.428 1.040 3.188 1.00 68.94 128 LEU A C 1
ATOM 1048 O O . LEU A 1 128 ? -18.956 2.153 3.219 1.00 68.94 128 LEU A O 1
ATOM 1052 N N . GLN A 1 129 ? -17.407 0.747 2.386 1.00 59.31 129 GLN A N 1
ATOM 1053 C CA . GLN A 1 129 ? -16.835 1.702 1.424 1.00 59.31 129 GLN A CA 1
ATOM 1054 C C . GLN A 1 129 ? -17.796 2.021 0.272 1.00 59.31 129 GLN A C 1
ATOM 1056 O O . GLN A 1 129 ? -17.508 1.815 -0.901 1.00 59.31 129 GLN A O 1
ATOM 1061 N N . SER A 1 130 ? -18.987 2.476 0.615 1.00 65.00 130 SER A N 1
ATOM 1062 C CA . SER A 1 130 ? -20.096 2.814 -0.255 1.00 65.00 130 SER A CA 1
ATOM 1063 C C . SER A 1 130 ? -20.243 4.328 -0.384 1.00 65.00 130 SER A C 1
ATOM 1065 O O . SER A 1 130 ? -20.887 4.796 -1.321 1.00 65.00 130 SER A O 1
ATOM 1067 N N . SER A 1 131 ? -19.614 5.100 0.514 1.00 72.31 131 SER A N 1
ATOM 1068 C CA . SER A 1 131 ? -19.603 6.559 0.482 1.00 72.31 131 SER A CA 1
ATOM 1069 C C . SER A 1 131 ? -18.204 7.139 0.719 1.00 72.31 131 SER A C 1
ATOM 1071 O O . SER A 1 131 ? -17.357 6.538 1.378 1.00 72.31 131 SER A O 1
ATOM 1073 N N . TYR A 1 132 ? -17.968 8.352 0.212 1.00 73.75 132 TYR A N 1
ATOM 1074 C CA . TYR A 1 132 ? -16.707 9.073 0.427 1.00 73.75 132 TYR A CA 1
ATOM 1075 C C . TYR A 1 132 ? -16.434 9.381 1.905 1.00 73.75 132 TYR A C 1
ATOM 1077 O O . TYR A 1 132 ? -15.279 9.378 2.320 1.00 73.75 132 TYR A O 1
ATOM 1085 N N . LEU A 1 133 ? -17.484 9.616 2.698 1.00 77.25 133 LEU A N 1
ATOM 1086 C CA . LEU A 1 133 ? -17.357 9.874 4.134 1.00 77.25 133 LEU A CA 1
ATOM 1087 C C . LEU A 1 133 ? -16.859 8.635 4.888 1.00 77.25 133 LEU A C 1
ATOM 1089 O O . LEU A 1 133 ? -16.073 8.765 5.824 1.00 77.25 133 LEU A O 1
ATOM 1093 N N . ASP A 1 134 ? -17.282 7.442 4.463 1.00 74.62 134 ASP A N 1
ATOM 1094 C CA . ASP A 1 134 ? -16.807 6.184 5.045 1.00 74.62 134 ASP A CA 1
ATOM 1095 C C . ASP A 1 134 ? -15.325 5.970 4.731 1.00 74.62 134 ASP A C 1
ATOM 1097 O O . ASP A 1 134 ? -14.540 5.698 5.636 1.00 74.62 134 ASP A O 1
ATOM 1101 N N . VAL A 1 135 ? -14.917 6.220 3.483 1.00 76.38 135 VAL A N 1
ATOM 1102 C CA . VAL A 1 135 ? -13.512 6.114 3.059 1.00 76.38 135 VAL A CA 1
ATOM 1103 C C . VAL A 1 135 ? -12.616 7.104 3.813 1.00 76.38 135 VAL A C 1
ATOM 1105 O O . VAL A 1 135 ? -11.510 6.753 4.222 1.00 76.38 135 VAL A O 1
ATOM 1108 N N . GLU A 1 136 ? -13.065 8.343 4.036 1.00 81.94 136 GLU A N 1
ATOM 1109 C CA . GLU A 1 136 ? -12.307 9.321 4.830 1.00 81.94 136 GLU A CA 1
ATOM 1110 C C . GLU A 1 136 ? -12.141 8.891 6.288 1.00 81.94 136 GLU A C 1
ATOM 1112 O O . GLU A 1 136 ? -11.045 9.017 6.840 1.00 81.94 136 GLU A O 1
ATOM 1117 N N . TYR A 1 137 ? -13.202 8.358 6.896 1.00 83.88 137 TYR A N 1
ATOM 1118 C CA . TYR A 1 137 ? -13.153 7.833 8.256 1.00 83.88 137 TYR A CA 1
ATOM 1119 C C . TYR A 1 137 ? -12.174 6.657 8.368 1.00 83.88 137 TYR A C 1
ATOM 1121 O O . TYR A 1 137 ? -11.323 6.635 9.256 1.00 83.88 137 TYR A O 1
ATOM 1129 N N . GLU A 1 138 ? -12.244 5.713 7.432 1.00 82.25 138 GLU A N 1
ATOM 1130 C CA . GLU A 1 138 ? -11.362 4.547 7.390 1.00 82.25 138 GLU A CA 1
ATOM 1131 C C . GLU A 1 138 ? -9.898 4.953 7.209 1.00 82.25 138 GLU A C 1
ATOM 1133 O O . GLU A 1 138 ? -9.027 4.490 7.947 1.00 82.25 138 GLU A O 1
ATOM 1138 N N . MET A 1 139 ? -9.614 5.867 6.275 1.00 84.56 139 MET A N 1
ATOM 1139 C CA . MET A 1 139 ? -8.269 6.417 6.090 1.00 84.56 139 MET A CA 1
ATOM 1140 C C . MET A 1 139 ? -7.761 7.126 7.342 1.00 84.56 139 MET A C 1
ATOM 1142 O O . MET A 1 139 ? -6.585 6.979 7.682 1.00 84.56 139 MET A O 1
ATOM 1146 N N . ALA A 1 140 ? -8.617 7.874 8.041 1.00 87.25 140 ALA A N 1
ATOM 1147 C CA . ALA A 1 140 ? -8.237 8.552 9.274 1.00 87.25 140 ALA A CA 1
ATOM 1148 C C . ALA A 1 140 ? -7.864 7.554 10.379 1.00 87.25 140 ALA A C 1
ATOM 1150 O O . ALA A 1 140 ? -6.838 7.730 11.038 1.00 87.25 140 ALA A O 1
ATOM 1151 N N . GLU A 1 141 ? -8.637 6.480 10.542 1.00 87.19 141 GLU A N 1
ATOM 1152 C CA . GLU A 1 141 ? -8.368 5.445 11.543 1.00 87.19 141 GLU A CA 1
ATOM 1153 C C . GLU A 1 141 ? -7.072 4.677 11.228 1.00 87.19 141 GLU A C 1
ATOM 1155 O O . GLU A 1 141 ? -6.228 4.481 12.105 1.00 87.19 141 GLU A O 1
ATOM 1160 N N . MET A 1 142 ? -6.839 4.338 9.956 1.00 86.25 142 MET A N 1
ATOM 1161 C CA . MET A 1 142 ? -5.586 3.708 9.522 1.00 86.25 142 MET A CA 1
ATOM 1162 C C . MET A 1 142 ? -4.376 4.625 9.705 1.00 86.25 142 MET A C 1
ATOM 1164 O O . MET A 1 142 ? -3.322 4.182 10.161 1.00 86.25 142 MET A O 1
ATOM 1168 N N . THR A 1 143 ? -4.525 5.911 9.384 1.00 87.19 143 THR A N 1
ATOM 1169 C CA . THR A 1 143 ? -3.462 6.912 9.557 1.00 87.19 143 THR A CA 1
ATOM 1170 C C . THR A 1 143 ? -3.129 7.109 11.032 1.00 87.19 143 THR A C 1
ATOM 1172 O O . THR A 1 143 ? -1.962 7.242 11.386 1.00 87.19 143 THR A O 1
ATOM 1175 N N . LYS A 1 144 ? -4.138 7.089 11.908 1.00 90.06 144 LYS A N 1
ATOM 1176 C CA . LYS A 1 144 ? -3.961 7.199 13.358 1.00 90.06 144 LYS A CA 1
ATOM 1177 C C . LYS A 1 144 ? -3.178 6.017 13.928 1.00 90.06 144 LYS A C 1
ATOM 1179 O O . LYS A 1 144 ? -2.263 6.230 14.719 1.00 90.06 144 LYS A O 1
ATOM 1184 N N . GLU A 1 145 ? -3.492 4.795 13.505 1.00 88.94 145 GLU A N 1
ATOM 1185 C CA . GLU A 1 145 ? -2.756 3.591 13.922 1.00 88.94 145 GLU A CA 1
ATOM 1186 C C . GLU A 1 145 ? -1.296 3.607 13.440 1.00 88.94 145 GLU A C 1
ATOM 1188 O O . GLU A 1 145 ? -0.404 3.089 14.109 1.00 88.94 145 GLU A O 1
ATOM 1193 N N . HIS A 1 146 ? -1.045 4.235 12.292 1.00 89.06 146 HIS A N 1
ATOM 1194 C CA . HIS A 1 146 ? 0.271 4.354 11.668 1.00 89.06 146 HIS A CA 1
ATOM 1195 C C . HIS A 1 146 ? 0.882 5.757 11.818 1.00 89.06 146 HIS A C 1
ATOM 1197 O O . HIS A 1 146 ? 1.717 6.164 11.014 1.00 89.06 146 HIS A O 1
ATOM 1203 N N . ALA A 1 147 ? 0.520 6.497 12.871 1.00 86.31 147 ALA A N 1
ATOM 1204 C CA . ALA A 1 147 ? 0.969 7.878 13.075 1.00 86.31 147 ALA A CA 1
ATOM 1205 C C . ALA A 1 147 ? 2.496 8.023 13.243 1.00 86.31 147 ALA A C 1
ATOM 1207 O O . ALA A 1 147 ? 3.047 9.104 13.037 1.00 86.31 147 ALA A O 1
ATOM 1208 N N . SER A 1 148 ? 3.190 6.946 13.624 1.00 85.62 148 SER A N 1
ATOM 1209 C CA . SER A 1 148 ? 4.655 6.905 13.707 1.00 85.62 148 SER A CA 1
ATOM 1210 C C . SER A 1 148 ? 5.344 6.640 12.365 1.00 85.62 148 SER A C 1
ATOM 1212 O O . SER A 1 148 ? 6.557 6.834 12.250 1.00 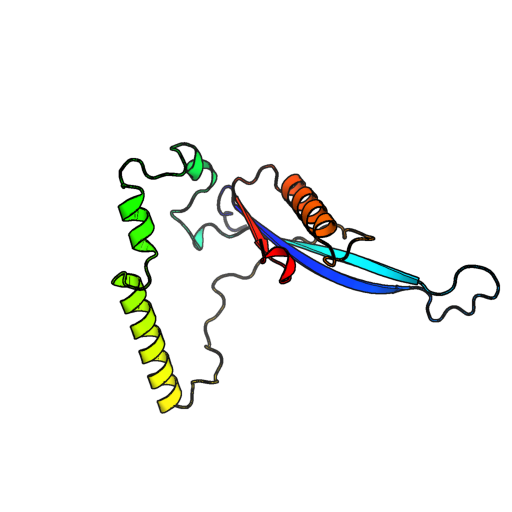85.62 148 SER A O 1
ATOM 1214 N N . ASP A 1 149 ? 4.605 6.160 11.365 1.00 86.69 149 ASP A N 1
ATOM 1215 C CA . ASP A 1 149 ? 5.131 5.868 10.039 1.00 86.69 149 ASP A CA 1
ATOM 1216 C C . ASP A 1 149 ? 5.135 7.141 9.183 1.00 86.69 149 ASP A C 1
ATOM 1218 O O . ASP A 1 149 ? 4.264 8.000 9.274 1.00 86.69 149 ASP A O 1
ATOM 1222 N N . THR A 1 150 ? 6.162 7.299 8.350 1.00 85.44 150 THR A N 1
ATOM 1223 C CA . THR A 1 150 ? 6.316 8.490 7.501 1.00 85.44 150 THR A CA 1
ATOM 1224 C C . THR A 1 150 ? 5.558 8.355 6.186 1.00 85.44 150 THR A C 1
ATOM 1226 O O . THR A 1 150 ? 5.095 9.349 5.633 1.00 85.44 150 THR A O 1
ATOM 1229 N N . ILE A 1 151 ? 5.442 7.131 5.675 1.00 86.69 151 ILE A N 1
ATOM 1230 C CA . ILE A 1 151 ? 4.678 6.803 4.477 1.00 86.69 151 ILE A CA 1
ATOM 1231 C C . ILE A 1 151 ? 3.785 5.609 4.799 1.00 86.69 151 ILE A C 1
ATOM 1233 O O . ILE A 1 151 ? 4.267 4.545 5.196 1.00 86.69 151 ILE A O 1
ATOM 1237 N N . LEU A 1 152 ? 2.487 5.788 4.572 1.00 88.38 152 LEU A N 1
ATOM 1238 C CA . LEU A 1 152 ? 1.499 4.722 4.614 1.00 88.38 152 LEU A CA 1
ATOM 1239 C C . LEU A 1 152 ? 1.003 4.454 3.192 1.00 88.38 152 LEU A C 1
ATOM 1241 O O . LEU A 1 152 ? 0.335 5.292 2.588 1.00 88.38 152 LEU A O 1
ATOM 1245 N N . PHE A 1 153 ? 1.327 3.281 2.653 1.00 87.62 153 PHE A N 1
ATOM 1246 C CA . PHE A 1 153 ? 0.738 2.814 1.403 1.00 87.62 153 PHE A CA 1
ATOM 1247 C C . PHE A 1 153 ? -0.627 2.205 1.704 1.00 87.62 153 PHE A C 1
ATOM 1249 O O . PHE A 1 153 ? -0.707 1.154 2.338 1.00 87.62 153 PHE A O 1
ATOM 1256 N N . MET A 1 154 ? -1.689 2.864 1.252 1.00 84.56 154 MET A N 1
ATOM 1257 C CA . MET A 1 154 ? -3.056 2.380 1.415 1.00 84.56 154 MET A CA 1
ATOM 1258 C C . MET A 1 154 ? -3.524 1.671 0.145 1.00 84.56 154 MET A C 1
ATOM 1260 O O . MET A 1 154 ? -3.359 2.187 -0.960 1.00 84.56 154 MET A O 1
ATOM 1264 N N . ALA A 1 155 ? -4.090 0.481 0.311 1.00 81.44 155 ALA A N 1
ATOM 1265 C CA . ALA A 1 155 ? -4.683 -0.311 -0.757 1.00 81.44 155 ALA A CA 1
ATOM 1266 C C . ALA A 1 155 ? -6.119 -0.699 -0.390 1.00 81.44 155 ALA A C 1
ATOM 1268 O O . ALA A 1 155 ? -6.405 -1.021 0.759 1.00 81.44 155 ALA A O 1
ATOM 1269 N N . GLY A 1 156 ? -7.012 -0.716 -1.371 1.00 72.62 156 GLY A N 1
ATOM 1270 C CA . GLY A 1 156 ? -8.400 -1.106 -1.164 1.00 72.62 156 GLY A CA 1
ATOM 1271 C C . GLY A 1 156 ? -9.197 -1.082 -2.456 1.00 72.62 156 GLY A C 1
ATOM 1272 O O . GLY A 1 156 ? -8.609 -1.023 -3.540 1.00 72.62 156 GLY A O 1
ATOM 1273 N N . ASP A 1 157 ? -10.519 -1.148 -2.338 1.00 65.69 157 ASP A N 1
ATOM 1274 C CA . ASP A 1 157 ? -11.424 -1.187 -3.487 1.00 65.69 157 ASP A CA 1
ATOM 1275 C C . ASP A 1 157 ? -11.481 0.164 -4.238 1.00 65.69 157 ASP A C 1
ATOM 1277 O O . ASP A 1 157 ? -11.011 1.199 -3.757 1.00 65.69 157 ASP A O 1
ATOM 1281 N N . GLY A 1 158 ? -12.037 0.165 -5.453 1.00 53.22 158 GLY A N 1
ATOM 1282 C CA . GLY A 1 158 ? -11.937 1.235 -6.449 1.00 53.22 158 GLY A CA 1
ATOM 1283 C C . GLY A 1 158 ? -12.337 2.633 -5.969 1.00 53.22 158 GLY A C 1
ATOM 1284 O O . GLY A 1 158 ? -11.766 3.612 -6.447 1.00 53.22 158 GLY A O 1
ATOM 1285 N N . LEU A 1 159 ? -13.239 2.757 -4.990 1.00 58.25 159 LEU A N 1
ATOM 1286 C CA . LEU A 1 159 ? -13.617 4.054 -4.413 1.00 58.25 159 LEU A CA 1
ATOM 1287 C C . LEU A 1 159 ? -12.474 4.731 -3.639 1.00 58.25 159 LEU A C 1
ATOM 1289 O O . LEU A 1 159 ? -12.407 5.958 -3.621 1.00 58.25 159 LEU A O 1
ATOM 1293 N N . ALA A 1 160 ? -11.536 3.966 -3.076 1.00 54.81 160 ALA A N 1
ATOM 1294 C CA . ALA A 1 160 ? -10.353 4.517 -2.419 1.00 54.81 160 ALA A CA 1
ATOM 1295 C C . ALA A 1 160 ? -9.257 4.971 -3.402 1.00 54.81 160 ALA A C 1
ATOM 1297 O O . ALA A 1 160 ? -8.401 5.774 -3.036 1.00 54.81 160 ALA A O 1
ATOM 1298 N N . LEU A 1 161 ? -9.280 4.470 -4.645 1.00 51.84 161 LEU A N 1
ATOM 1299 C CA . LEU A 1 161 ? -8.306 4.792 -5.698 1.00 51.84 161 LEU A CA 1
ATOM 1300 C C . LEU A 1 161 ? -8.790 5.880 -6.672 1.00 51.84 161 LEU A C 1
ATOM 1302 O O . LEU A 1 161 ? -7.967 6.449 -7.380 1.00 51.84 161 LEU A O 1
ATOM 1306 N N . MET A 1 162 ? -10.095 6.180 -6.725 1.00 47.38 162 MET A N 1
ATOM 1307 C CA . MET A 1 162 ? -10.685 7.216 -7.598 1.00 47.38 162 MET A CA 1
ATOM 1308 C C . MET A 1 162 ? -10.548 8.653 -7.053 1.00 47.38 162 MET A C 1
ATOM 1310 O O . MET A 1 162 ? -11.350 9.523 -7.398 1.00 47.38 162 MET A O 1
ATOM 1314 N N . ARG A 1 163 ? -9.551 8.908 -6.202 1.00 47.16 163 ARG A N 1
ATOM 1315 C CA . ARG A 1 163 ? -9.205 10.256 -5.738 1.00 47.16 163 ARG A CA 1
ATOM 1316 C C . ARG A 1 163 ? -8.182 10.926 -6.646 1.00 47.16 163 ARG A C 1
ATOM 1318 O O . ARG A 1 163 ? -7.242 10.231 -7.090 1.00 47.16 163 ARG A O 1
#

Secondary structure (DSSP, 8-state):
-PPB-TTEEEEEEEEEEEEESTT---SSS---EEEEEEEEEEEPPBGGGSTT--GGGTTTT-SS-TTS-HHHHHHTTSTTSHHHHHHHHHHHHHHHHHHHTT-TTSPP----S-----EE---EET--TTSHHHHHHHHHHHHHHTTT-SEEEEE-SHHHH--

Foldseek 3Di:
DAAFQAQEKEKEKEKDKDWAQQPDPDPDDDHIDIKIWIWMWMFTHGCVVPVPDHLVCCPVVHVDDPPDDPVRVVLCPDCPRPVNVVVVVVVVVVLVVCVVVVNNPPDPPDPPPDDTDIGIDDIGIPADLPDPVSLVVVVVVVCVVSVVHNDYHYYYDPSNVPD

Sequence (163 aa):
SDAVLPGNAVAAFDNLSMNVDYKSYVVDGEGGHKLDMTNWFSAYIPQYLAPRFNAWNIFRAGIFRKDLKLSEFSRLFFLSHPEIVANRTQRWRDFLKAADNGRMLQRPATPPLWRPYKIYRPAMVGRLQSSYLDVEYEMAEMTKEHASDTILFMAGDGLALMR

pLDDT: mean 78.58, std 11.73, range [47.16, 92.88]